Protein AF-A0A811RE54-F1 (afdb_monomer_lite)

Secondary structure (DSSP, 8-state):
-----SS--TT-------TTT-----TT-----------SS-----EEEE-TTS--EEEEE-

InterPro domains:
  IPR051563 Glycosyl Hydrolase Family 51 [PTHR31776] (1-59)

pLDDT: mean 88.82, std 2.61, range [80.12, 93.31]

Structure (mmCIF, N/CA/C/O backbone):
data_AF-A0A811RE54-F1
#
_entry.id   AF-A0A811RE54-F1
#
loop_
_atom_site.group_PDB
_atom_site.id
_atom_site.type_symbol
_atom_site.label_atom_id
_atom_site.label_alt_id
_atom_site.label_comp_id
_atom_site.label_asym_id
_atom_site.label_entity_id
_atom_site.label_seq_id
_atom_site.pdbx_PDB_ins_code
_atom_site.Cartn_x
_atom_site.Cartn_y
_atom_site.Cartn_z
_atom_site.occupancy
_atom_site.B_iso_or_equiv
_atom_site.auth_seq_id
_atom_site.auth_comp_id
_atom_site.auth_asym_id
_atom_site.auth_atom_id
_atom_site.pdbx_PDB_model_num
ATOM 1 N N . MET A 1 1 ? -3.816 3.354 -13.087 1.00 80.12 1 MET A N 1
ATOM 2 C CA . MET A 1 1 ? -2.568 4.142 -13.100 1.00 80.12 1 MET A CA 1
ATOM 3 C C . MET A 1 1 ? -1.463 3.203 -13.528 1.00 80.12 1 MET A C 1
ATOM 5 O O . MET A 1 1 ? -1.451 2.076 -13.052 1.00 80.12 1 MET A O 1
ATOM 9 N N . GLU A 1 2 ? -0.614 3.634 -14.450 1.00 86.44 2 GLU A N 1
ATOM 10 C CA . GLU A 1 2 ? 0.560 2.878 -14.884 1.00 86.44 2 GLU A CA 1
ATOM 11 C C . GLU A 1 2 ? 1.789 3.449 -14.174 1.00 86.44 2 GLU A C 1
ATOM 13 O O . GLU A 1 2 ? 1.901 4.667 -14.029 1.00 86.44 2 GLU A O 1
ATOM 18 N N . VAL A 1 3 ? 2.672 2.578 -13.690 1.00 85.69 3 VAL A N 1
ATOM 19 C CA . VAL A 1 3 ? 3.921 2.966 -13.029 1.00 85.69 3 VAL A CA 1
ATOM 20 C C . VAL A 1 3 ? 5.058 2.370 -13.842 1.00 85.69 3 VAL A C 1
ATOM 22 O O . VAL A 1 3 ? 5.208 1.153 -13.890 1.00 85.69 3 VAL A O 1
ATOM 25 N N . ILE A 1 4 ? 5.835 3.233 -14.493 1.00 87.56 4 ILE A N 1
ATOM 26 C CA . ILE A 1 4 ? 7.000 2.851 -15.295 1.00 87.56 4 ILE A CA 1
ATOM 27 C C . ILE A 1 4 ? 8.238 3.362 -14.575 1.00 87.56 4 ILE A C 1
ATOM 29 O O . ILE A 1 4 ? 8.300 4.529 -14.186 1.00 87.56 4 ILE A O 1
ATOM 33 N N . CYS A 1 5 ? 9.219 2.488 -14.392 1.00 86.12 5 CYS A N 1
ATOM 34 C CA . CYS A 1 5 ? 10.449 2.821 -13.702 1.00 86.12 5 CYS A CA 1
ATOM 35 C C . CYS A 1 5 ? 11.607 2.035 -14.324 1.00 86.12 5 CYS A C 1
ATOM 37 O O . CYS A 1 5 ? 11.681 0.821 -14.173 1.00 86.12 5 CYS A O 1
ATOM 39 N N . ASN A 1 6 ? 12.469 2.735 -15.067 1.00 86.19 6 ASN A N 1
ATOM 40 C CA . ASN A 1 6 ? 13.606 2.130 -15.769 1.00 86.19 6 ASN A CA 1
ATOM 41 C C . ASN A 1 6 ? 14.878 2.151 -14.902 1.00 86.19 6 ASN A C 1
ATOM 43 O O . ASN A 1 6 ? 15.549 1.134 -14.787 1.00 86.19 6 ASN A O 1
ATOM 47 N N . ASP A 1 7 ? 15.149 3.277 -14.228 1.00 88.88 7 ASP A N 1
ATOM 48 C CA . ASP A 1 7 ? 16.268 3.456 -13.290 1.00 88.88 7 ASP A CA 1
ATOM 49 C C . ASP A 1 7 ? 15.732 3.646 -11.863 1.00 88.88 7 ASP A C 1
ATOM 51 O O . ASP A 1 7 ? 15.694 4.753 -11.317 1.00 88.88 7 ASP A O 1
ATOM 55 N N . CYS A 1 8 ? 15.228 2.566 -11.266 1.00 86.75 8 CYS A N 1
ATOM 56 C CA . CYS A 1 8 ? 14.585 2.645 -9.959 1.00 86.75 8 CYS A CA 1
ATOM 57 C C . CYS A 1 8 ? 15.594 2.842 -8.823 1.00 86.75 8 CYS A C 1
ATOM 59 O O . CYS A 1 8 ? 16.606 2.138 -8.769 1.00 86.75 8 CYS A O 1
ATOM 61 N N . PRO A 1 9 ? 15.308 3.731 -7.854 1.00 91.38 9 PRO A N 1
ATOM 62 C CA . PRO A 1 9 ? 16.114 3.811 -6.645 1.00 91.38 9 PRO A CA 1
ATOM 63 C C . PRO A 1 9 ? 16.023 2.490 -5.870 1.00 91.38 9 PRO A C 1
ATOM 65 O O . PRO A 1 9 ? 15.034 1.767 -5.972 1.00 91.38 9 PRO A O 1
ATOM 68 N N . ALA A 1 10 ? 17.016 2.204 -5.023 1.00 86.44 10 ALA A N 1
ATOM 69 C CA . ALA A 1 10 ? 17.055 0.969 -4.228 1.00 86.44 10 ALA A CA 1
ATOM 70 C C . ALA A 1 10 ? 15.815 0.764 -3.325 1.00 86.44 10 ALA A C 1
ATOM 72 O O . ALA A 1 10 ? 15.530 -0.356 -2.915 1.00 86.44 10 ALA A O 1
ATOM 73 N N . GLY A 1 11 ? 15.070 1.838 -3.025 1.00 83.44 11 GLY A N 1
ATOM 74 C CA . GLY A 1 11 ? 13.80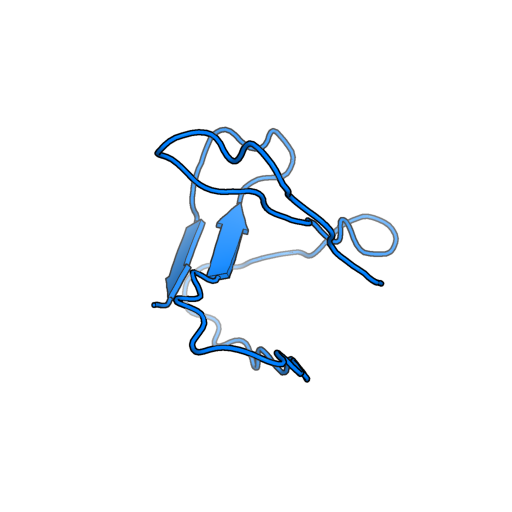8 1.799 -2.277 1.00 83.44 11 GLY A CA 1
ATOM 75 C C . GLY A 1 11 ? 12.546 1.580 -3.124 1.00 83.44 11 GLY A C 1
ATOM 76 O O . GLY A 1 11 ? 11.453 1.556 -2.563 1.00 83.44 11 GLY A O 1
ATOM 77 N N . GLY A 1 12 ? 12.680 1.439 -4.445 1.00 87.19 12 GLY A N 1
ATOM 78 C CA . GLY A 1 12 ? 11.565 1.336 -5.382 1.00 87.19 12 GLY A CA 1
ATOM 79 C C . GLY A 1 12 ? 10.797 2.647 -5.576 1.00 87.19 12 GLY A C 1
ATOM 80 O O . GLY A 1 12 ? 11.169 3.710 -5.077 1.00 87.19 12 GLY A O 1
ATOM 81 N N . VAL A 1 13 ? 9.703 2.562 -6.328 1.00 89.62 13 VAL A N 1
ATOM 82 C CA . VAL A 1 13 ? 8.750 3.659 -6.542 1.00 89.62 13 VAL A CA 1
ATOM 83 C C . VAL A 1 13 ? 7.402 3.302 -5.927 1.00 89.62 13 VAL A C 1
ATOM 85 O O . VAL A 1 13 ? 7.073 2.129 -5.767 1.00 89.62 13 VAL A O 1
ATOM 88 N N . SER A 1 14 ? 6.613 4.313 -5.569 1.00 88.00 14 SER A N 1
ATOM 89 C CA . SER A 1 14 ? 5.296 4.107 -4.966 1.00 88.00 14 SER A CA 1
ATOM 90 C C . SER A 1 14 ? 4.282 5.113 -5.489 1.00 88.00 14 SER A C 1
ATOM 92 O O . SER A 1 14 ? 4.636 6.173 -6.005 1.00 88.00 14 SER A O 1
ATOM 94 N N . ILE A 1 15 ? 3.010 4.758 -5.345 1.00 89.31 15 ILE A N 1
ATOM 95 C CA . ILE A 1 15 ? 1.875 5.635 -5.607 1.00 89.31 15 ILE A CA 1
ATOM 96 C C . ILE A 1 15 ? 1.060 5.740 -4.324 1.00 89.31 15 ILE A C 1
ATOM 98 O O . ILE A 1 15 ? 0.939 4.764 -3.582 1.00 89.31 15 ILE A O 1
ATOM 102 N N . TYR A 1 16 ? 0.494 6.913 -4.064 1.00 88.12 16 TYR A N 1
ATOM 103 C CA . TYR A 1 16 ? -0.402 7.118 -2.934 1.00 88.12 16 TYR A CA 1
ATOM 104 C C . TYR A 1 16 ? -1.734 7.673 -3.431 1.00 88.12 16 TYR A C 1
ATOM 106 O O . TYR A 1 16 ? -1.788 8.454 -4.381 1.00 88.12 16 TYR A O 1
ATOM 114 N N . ASN A 1 17 ? -2.820 7.249 -2.790 1.00 88.88 17 ASN A N 1
ATOM 115 C CA . ASN A 1 17 ? -4.155 7.764 -3.048 1.00 88.88 17 ASN A CA 1
ATOM 116 C C . ASN A 1 17 ? -4.616 8.547 -1.813 1.00 88.88 17 ASN A C 1
ATOM 118 O O . ASN A 1 17 ? -4.918 7.918 -0.798 1.00 88.88 17 ASN A O 1
ATOM 122 N N . PRO A 1 18 ? -4.684 9.888 -1.870 1.00 85.75 18 PRO A N 1
ATOM 123 C CA . PRO A 1 18 ? -5.163 10.683 -0.744 1.00 85.75 18 PRO A CA 1
ATOM 124 C C . PRO A 1 18 ? -6.673 10.531 -0.504 1.00 85.75 18 PRO A C 1
ATOM 126 O O . PRO A 1 18 ? -7.149 10.963 0.540 1.00 85.75 18 PRO A O 1
ATOM 129 N N . VAL A 1 19 ? -7.426 9.914 -1.430 1.00 83.88 19 VAL A N 1
A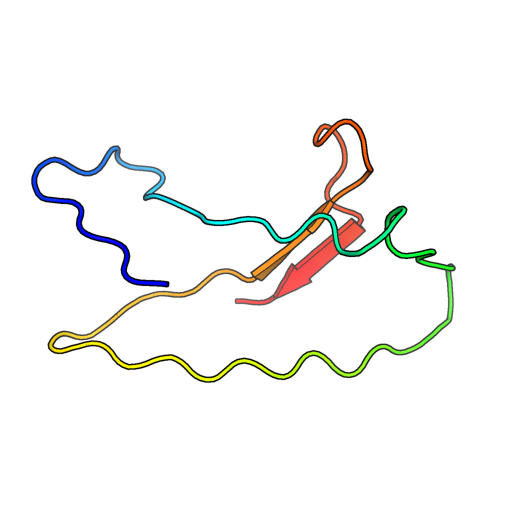TOM 130 C CA . VAL A 1 19 ? -8.899 9.846 -1.413 1.00 83.88 19 VAL A CA 1
ATOM 131 C C . VAL A 1 19 ? -9.511 11.264 -1.419 1.00 83.88 19 VAL A C 1
ATOM 133 O O . VAL A 1 19 ? -8.813 12.279 -1.420 1.00 83.88 19 VAL A O 1
ATOM 136 N N . PHE A 1 20 ? -10.834 11.375 -1.502 1.00 84.38 20 PHE A N 1
ATOM 137 C CA . PHE A 1 20 ? -11.520 12.655 -1.371 1.00 84.38 20 PHE A CA 1
ATOM 138 C C . PHE A 1 20 ? -11.583 13.068 0.109 1.00 84.38 20 PHE A C 1
ATOM 140 O O . PHE A 1 20 ? -12.251 12.409 0.898 1.00 84.38 20 PHE A O 1
ATOM 147 N N . TRP A 1 21 ? -10.864 14.139 0.468 1.00 87.38 21 TRP A N 1
ATOM 148 C CA . TRP A 1 21 ? -10.695 14.654 1.843 1.00 87.38 21 TRP A CA 1
ATOM 149 C C . TRP A 1 21 ? -10.030 13.703 2.851 1.00 87.38 21 TRP A C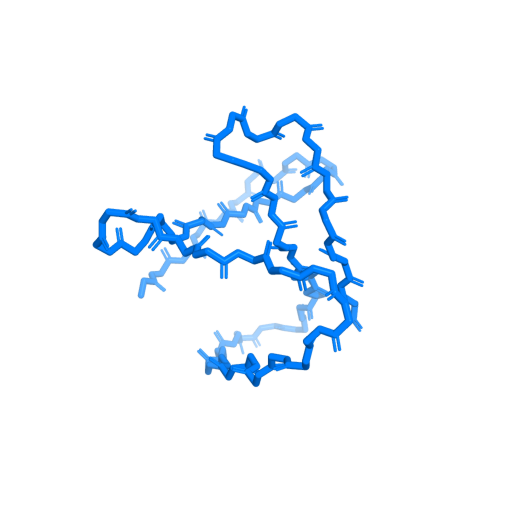 1
ATOM 151 O O . TRP A 1 21 ? -10.168 13.886 4.060 1.00 87.38 21 TRP A O 1
ATOM 161 N N . GLY A 1 22 ? -9.239 12.741 2.375 1.00 88.75 22 GLY A N 1
ATOM 162 C CA . GLY A 1 22 ? -8.515 11.827 3.253 1.00 88.75 22 GLY A CA 1
ATOM 163 C C . GLY A 1 22 ? -9.325 10.604 3.669 1.00 88.75 22 GLY A C 1
ATOM 164 O O . GLY A 1 22 ? -10.478 10.405 3.289 1.00 88.75 22 GLY A O 1
ATOM 165 N N . MET A 1 23 ? -8.684 9.765 4.476 1.00 88.50 23 MET A N 1
ATOM 166 C CA . MET A 1 23 ? -9.288 8.590 5.089 1.00 88.50 23 MET A CA 1
ATOM 167 C C . MET A 1 23 ? -9.065 8.6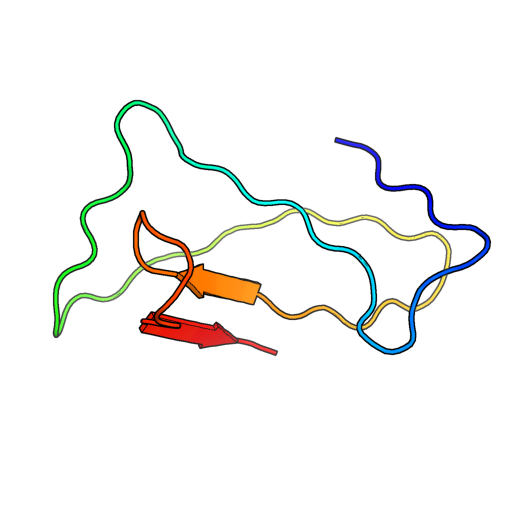58 6.597 1.00 88.50 23 MET A C 1
ATOM 169 O O . MET A 1 23 ? -7.929 8.789 7.050 1.00 88.50 23 MET A O 1
ATOM 173 N N . ASN A 1 24 ? -10.144 8.565 7.372 1.00 89.81 24 ASN A N 1
ATOM 174 C CA . ASN A 1 24 ? -10.052 8.515 8.826 1.00 89.81 24 ASN A CA 1
ATOM 175 C C . ASN A 1 24 ? -9.695 7.089 9.276 1.00 89.81 24 ASN A C 1
ATOM 177 O O . ASN A 1 24 ? -10.507 6.167 9.148 1.00 89.81 24 ASN A O 1
ATOM 181 N N . ILE A 1 25 ? -8.470 6.910 9.768 1.00 88.94 25 ILE A N 1
ATOM 182 C CA . ILE A 1 25 ? -7.970 5.631 10.277 1.00 88.94 25 ILE A CA 1
ATOM 183 C C . ILE A 1 25 ? -8.001 5.680 11.803 1.00 88.94 25 ILE A C 1
ATOM 185 O O . ILE A 1 25 ? -7.338 6.501 12.429 1.00 88.94 25 ILE A O 1
ATOM 189 N N . GLU A 1 26 ? -8.761 4.772 12.397 1.00 91.12 26 GLU A N 1
ATOM 190 C CA . GLU A 1 26 ? -9.021 4.688 13.824 1.00 91.12 26 GLU A CA 1
ATOM 191 C C . GLU A 1 26 ? -8.385 3.428 14.409 1.00 91.12 26 GLU A C 1
ATOM 193 O O . GLU A 1 26 ? -8.422 2.340 13.824 1.00 91.12 26 GLU A O 1
ATOM 198 N N . SER A 1 27 ? -7.835 3.568 15.613 1.00 89.25 27 SER A N 1
ATOM 199 C CA . SER A 1 27 ? -7.272 2.439 16.349 1.00 89.25 27 SER A CA 1
ATOM 200 C C . SER A 1 27 ? -8.352 1.405 16.692 1.00 89.25 27 SER A C 1
ATOM 202 O O . SER A 1 27 ? -9.462 1.750 17.095 1.00 89.25 27 SER A O 1
ATOM 204 N N . GLY A 1 28 ? -8.023 0.121 16.539 1.00 90.81 28 GLY A N 1
ATOM 205 C CA . GLY A 1 28 ? -8.926 -0.994 16.843 1.00 90.81 28 GLY A CA 1
ATOM 206 C C . GLY A 1 28 ? -9.993 -1.281 15.780 1.00 90.81 28 GLY A C 1
ATOM 207 O O . GLY A 1 28 ? -10.810 -2.181 15.976 1.00 90.81 28 GLY A O 1
ATOM 208 N N . LYS A 1 29 ? -10.001 -0.557 14.653 1.00 93.31 29 LYS A N 1
ATOM 209 C CA . LYS A 1 29 ? -10.855 -0.863 13.498 1.00 93.31 29 LYS A CA 1
ATOM 210 C C . LYS A 1 29 ? -10.115 -1.734 12.484 1.00 93.31 29 LYS A C 1
ATOM 212 O O . LYS A 1 29 ? -8.911 -1.598 12.285 1.00 93.31 29 LYS A O 1
ATOM 217 N N . ALA A 1 30 ? -10.858 -2.624 11.830 1.00 90.94 30 ALA A N 1
ATOM 218 C CA . ALA A 1 30 ? -10.363 -3.419 10.713 1.00 90.94 30 ALA A CA 1
ATOM 219 C C . ALA A 1 30 ? -10.735 -2.749 9.386 1.00 90.94 30 ALA A C 1
ATOM 221 O O . ALA A 1 30 ? -11.836 -2.219 9.240 1.00 90.94 30 ALA A O 1
ATOM 222 N N . TYR A 1 31 ? -9.822 -2.806 8.420 1.00 88.38 31 TYR A N 1
ATOM 223 C CA . TYR A 1 31 ? -9.974 -2.173 7.113 1.00 88.38 31 TYR A CA 1
ATOM 224 C C . TYR A 1 31 ? -9.793 -3.211 6.009 1.00 88.38 31 TYR A C 1
ATOM 226 O O . TYR A 1 31 ? -8.837 -3.985 6.026 1.00 88.38 31 TYR A O 1
ATOM 234 N N . HIS A 1 32 ? -10.699 -3.209 5.031 1.00 90.19 32 HIS A N 1
ATOM 235 C CA . HIS A 1 32 ? -10.584 -4.042 3.838 1.00 90.19 32 HIS A CA 1
ATOM 236 C C . HIS A 1 32 ? -9.855 -3.273 2.744 1.00 90.19 32 HIS A C 1
ATOM 238 O O . HIS A 1 32 ? -10.406 -2.358 2.134 1.00 90.19 32 HIS A O 1
ATOM 244 N N . LEU A 1 33 ? -8.611 -3.662 2.495 1.00 88.06 33 LEU A N 1
ATOM 245 C CA . LEU A 1 33 ? -7.797 -3.098 1.434 1.00 88.06 33 LEU A CA 1
ATOM 246 C C . LEU A 1 33 ? -7.845 -4.017 0.216 1.00 88.06 33 LEU A C 1
ATOM 248 O O . LEU A 1 33 ? -7.375 -5.150 0.269 1.00 88.06 33 LEU A O 1
ATOM 252 N N . VAL A 1 34 ? -8.423 -3.522 -0.876 1.00 90.44 34 VAL A N 1
ATOM 253 C CA . VAL A 1 34 ? -8.542 -4.262 -2.135 1.00 90.44 34 VAL A CA 1
ATOM 254 C C . VAL A 1 34 ? -7.783 -3.507 -3.214 1.00 90.44 34 VAL A C 1
ATOM 256 O O . VAL A 1 34 ? -8.064 -2.338 -3.475 1.00 90.44 34 VAL A O 1
ATOM 259 N N . MET A 1 35 ? -6.825 -4.180 -3.848 1.00 88.19 35 MET A N 1
ATOM 260 C CA . MET A 1 35 ? -6.057 -3.644 -4.967 1.00 88.19 35 MET A CA 1
ATOM 261 C C . MET A 1 35 ? -5.965 -4.670 -6.087 1.00 88.19 35 MET A C 1
ATOM 263 O O . MET A 1 35 ? -5.801 -5.861 -5.840 1.00 88.19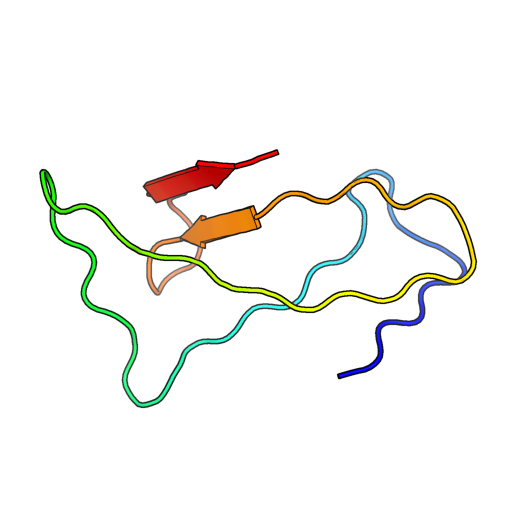 35 MET A O 1
ATOM 267 N N . TYR A 1 36 ? -6.048 -4.183 -7.322 1.00 90.31 36 TYR A N 1
ATOM 268 C CA . TYR A 1 36 ? -5.883 -4.981 -8.529 1.00 90.31 36 TYR A CA 1
ATOM 269 C C . TYR A 1 36 ? -4.613 -4.518 -9.224 1.00 90.31 36 TYR A C 1
ATOM 271 O O . TYR A 1 36 ? -4.530 -3.375 -9.677 1.00 90.31 36 TYR A O 1
ATOM 279 N N . ILE A 1 37 ? -3.614 -5.395 -9.269 1.00 89.62 37 ILE A N 1
ATOM 280 C CA . ILE A 1 37 ? -2.299 -5.099 -9.829 1.00 89.62 37 ILE A CA 1
ATOM 281 C C . ILE A 1 37 ? -2.015 -6.118 -10.923 1.00 89.62 37 ILE A C 1
ATOM 283 O O . ILE A 1 37 ? -2.321 -7.302 -10.790 1.00 89.62 37 ILE A O 1
ATOM 287 N N . LYS A 1 38 ? -1.434 -5.637 -12.018 1.00 92.25 38 LYS A N 1
ATOM 288 C CA . LYS A 1 38 ? -0.942 -6.458 -13.114 1.00 92.25 38 LYS A CA 1
ATOM 289 C C . LYS A 1 38 ? 0.489 -6.032 -13.393 1.00 92.25 38 LYS A C 1
ATOM 291 O O . LYS A 1 38 ? 0.734 -4.849 -13.600 1.00 92.25 38 LYS A O 1
ATOM 296 N N . SER A 1 39 ? 1.396 -6.997 -13.404 1.00 90.81 39 SER A N 1
ATOM 297 C CA . SER A 1 39 ? 2.794 -6.801 -13.772 1.00 90.81 39 SER A CA 1
ATOM 298 C C . SER A 1 39 ? 3.166 -7.810 -14.850 1.00 90.81 39 SER A C 1
ATOM 300 O O . SER A 1 39 ? 2.632 -8.920 -14.866 1.00 90.81 39 SER A O 1
ATOM 302 N N . THR A 1 40 ? 4.029 -7.407 -15.777 1.00 91.50 40 THR A N 1
ATOM 303 C CA . THR A 1 40 ? 4.603 -8.312 -16.783 1.00 91.50 40 THR A CA 1
ATOM 304 C C . THR A 1 40 ? 5.670 -9.217 -16.179 1.00 91.50 40 THR A C 1
ATOM 306 O O . THR A 1 40 ? 5.798 -10.357 -16.605 1.00 91.50 40 THR A O 1
ATOM 309 N N . GLU A 1 41 ? 6.374 -8.731 -15.157 1.00 89.00 41 GLU A N 1
ATOM 310 C CA . GLU A 1 41 ? 7.432 -9.440 -14.431 1.00 89.00 41 GLU A CA 1
ATOM 311 C C . GLU A 1 41 ? 7.045 -9.638 -12.953 1.00 89.00 41 GLU A C 1
ATOM 313 O O . GLU A 1 41 ? 6.145 -8.943 -12.462 1.00 89.00 41 GLU A O 1
ATOM 318 N N . PRO A 1 42 ? 7.698 -10.548 -12.205 1.00 89.25 42 PRO A N 1
ATOM 319 C CA . PRO A 1 42 ? 7.505 -10.652 -10.761 1.00 89.25 42 PRO A CA 1
ATOM 320 C C . PRO A 1 42 ? 7.721 -9.302 -10.066 1.00 89.25 42 PRO A C 1
ATOM 322 O O . PRO A 1 42 ? 8.704 -8.610 -10.328 1.00 89.25 42 PRO A O 1
ATOM 325 N N . ALA A 1 43 ? 6.797 -8.926 -9.182 1.00 86.50 43 ALA A N 1
ATOM 326 C CA . ALA A 1 43 ? 6.832 -7.652 -8.476 1.00 86.50 43 ALA A CA 1
ATOM 327 C C . ALA A 1 43 ? 6.656 -7.866 -6.971 1.00 86.50 43 ALA A C 1
ATOM 329 O O . ALA A 1 43 ? 5.695 -8.501 -6.539 1.00 86.50 43 ALA A O 1
ATOM 330 N N . GLU A 1 44 ? 7.565 -7.285 -6.190 1.00 88.25 44 GLU A N 1
ATOM 331 C CA . GLU A 1 44 ? 7.449 -7.189 -4.737 1.00 88.25 44 GLU A CA 1
ATOM 332 C C . GLU A 1 44 ? 6.638 -5.945 -4.384 1.00 88.25 44 GLU A C 1
ATOM 334 O O . GLU A 1 44 ? 6.959 -4.829 -4.805 1.00 88.25 44 GLU A O 1
ATOM 339 N N . LEU A 1 45 ? 5.568 -6.128 -3.618 1.00 89.50 45 LEU A N 1
ATOM 340 C CA . LEU A 1 45 ? 4.636 -5.061 -3.284 1.00 89.50 45 LEU A CA 1
ATOM 341 C C . LEU A 1 45 ? 4.681 -4.798 -1.785 1.00 89.50 45 LEU A C 1
ATOM 343 O O . LEU A 1 45 ? 4.722 -5.701 -0.964 1.00 89.50 45 LEU A O 1
ATOM 347 N N . THR A 1 46 ? 4.684 -3.525 -1.411 1.00 91.75 46 THR A N 1
ATOM 348 C CA . THR A 1 46 ? 4.494 -3.114 -0.022 1.00 91.75 46 THR A CA 1
ATOM 349 C C . THR A 1 46 ? 3.385 -2.092 0.003 1.00 91.75 46 THR A C 1
ATOM 351 O O . THR A 1 46 ? 3.427 -1.093 -0.716 1.00 91.75 46 THR A O 1
ATOM 354 N N . VAL A 1 47 ? 2.399 -2.331 0.855 1.00 91.56 47 VAL A N 1
ATOM 355 C CA . VAL A 1 47 ? 1.259 -1.442 1.018 1.00 91.56 47 VAL A CA 1
ATOM 356 C C . VAL A 1 47 ? 1.358 -0.743 2.354 1.00 91.56 47 VAL A C 1
ATOM 358 O O . VAL A 1 47 ? 1.581 -1.381 3.384 1.00 91.56 47 VAL A O 1
ATOM 361 N N . ARG A 1 48 ? 1.194 0.579 2.344 1.00 91.56 48 ARG A N 1
ATOM 362 C CA . ARG A 1 48 ? 1.241 1.398 3.552 1.00 91.56 48 ARG A CA 1
ATOM 363 C C . ARG A 1 48 ? 0.015 2.280 3.655 1.00 91.56 48 ARG A C 1
ATOM 365 O O . ARG A 1 48 ? -0.414 2.875 2.671 1.00 91.56 48 ARG A O 1
ATOM 372 N N . LEU A 1 49 ? -0.491 2.392 4.875 1.00 91.25 49 LEU A N 1
ATOM 373 C CA . LEU A 1 49 ? -1.332 3.505 5.280 1.00 91.25 49 LEU A CA 1
ATOM 374 C C . LEU A 1 49 ? -0.465 4.435 6.116 1.00 91.25 49 LEU A C 1
ATOM 376 O O . LEU A 1 49 ? 0.101 4.013 7.126 1.00 91.25 49 LEU A O 1
ATOM 380 N N . THR A 1 50 ? -0.335 5.677 5.675 1.00 92.00 50 THR A N 1
ATOM 381 C CA . THR A 1 50 ? 0.462 6.699 6.353 1.00 92.00 50 THR A CA 1
ATOM 382 C C . THR A 1 50 ? -0.426 7.834 6.836 1.00 92.00 50 THR A C 1
ATOM 384 O O . THR A 1 50 ? -1.519 8.044 6.308 1.00 92.00 50 THR A O 1
ATOM 387 N N . SER A 1 51 ? 0.047 8.577 7.833 1.00 91.00 51 SER A N 1
ATOM 388 C CA . SER A 1 51 ? -0.550 9.851 8.232 1.00 91.00 51 SER A CA 1
ATOM 389 C C . SER A 1 51 ? -0.611 10.828 7.052 1.00 91.00 51 SER A C 1
ATOM 391 O O . SER A 1 51 ? 0.105 10.684 6.058 1.00 91.00 51 SER A O 1
ATOM 393 N N . SER A 1 52 ? -1.475 11.838 7.157 1.00 87.75 52 SER A N 1
ATOM 394 C CA . SER A 1 52 ? -1.687 12.844 6.106 1.00 87.75 52 SER A CA 1
ATOM 395 C C . SER A 1 52 ? -0.442 13.677 5.778 1.00 87.75 52 SER A C 1
ATOM 397 O O . SER A 1 52 ? -0.347 14.208 4.676 1.00 87.75 52 SER A O 1
ATOM 399 N N . ASP A 1 53 ? 0.518 13.765 6.701 1.00 88.88 53 ASP A N 1
ATOM 400 C CA . ASP A 1 53 ? 1.831 14.393 6.503 1.00 88.88 53 ASP A CA 1
ATOM 401 C C . ASP A 1 53 ? 2.898 13.430 5.943 1.00 88.88 53 ASP A C 1
ATOM 403 O O . ASP A 1 53 ? 4.028 13.838 5.679 1.00 88.88 53 ASP A O 1
ATOM 407 N N . GLY A 1 54 ? 2.557 12.149 5.771 1.00 87.25 54 GLY A N 1
ATOM 408 C CA . GLY A 1 54 ? 3.448 11.101 5.279 1.00 87.25 54 GLY A CA 1
ATOM 409 C C . GLY A 1 54 ? 4.552 10.674 6.252 1.00 87.25 54 GLY A C 1
ATOM 410 O O . GLY A 1 54 ? 5.353 9.811 5.895 1.00 87.25 54 GLY A O 1
ATOM 411 N N . MET A 1 55 ? 4.620 11.235 7.464 1.00 90.38 55 MET A N 1
ATOM 412 C CA . MET A 1 55 ? 5.729 10.978 8.392 1.00 90.38 55 MET A CA 1
ATOM 413 C C . MET A 1 55 ? 5.565 9.675 9.175 1.00 90.38 55 MET A C 1
ATOM 415 O O . MET A 1 55 ? 6.554 9.019 9.503 1.00 90.38 55 MET A O 1
ATOM 419 N N . GLN A 1 56 ? 4.328 9.275 9.473 1.00 92.75 56 GLN A N 1
ATOM 420 C CA . GLN A 1 56 ? 4.036 8.099 10.281 1.00 92.75 56 GLN A CA 1
ATOM 421 C C . GLN A 1 56 ? 3.423 6.992 9.428 1.00 92.75 56 GLN A C 1
ATOM 423 O O . GLN A 1 56 ? 2.398 7.181 8.778 1.00 92.75 56 GLN A O 1
ATOM 428 N N . THR A 1 57 ? 4.011 5.795 9.478 1.00 92.31 57 THR A N 1
ATOM 429 C CA . THR A 1 57 ? 3.358 4.585 8.960 1.00 92.31 57 THR A CA 1
ATOM 430 C C . THR A 1 57 ? 2.424 4.032 10.029 1.00 92.31 57 THR A C 1
ATOM 432 O O . THR A 1 57 ? 2.873 3.629 11.099 1.00 92.31 57 THR A O 1
ATOM 435 N N . LEU A 1 58 ? 1.125 4.028 9.738 1.00 91.5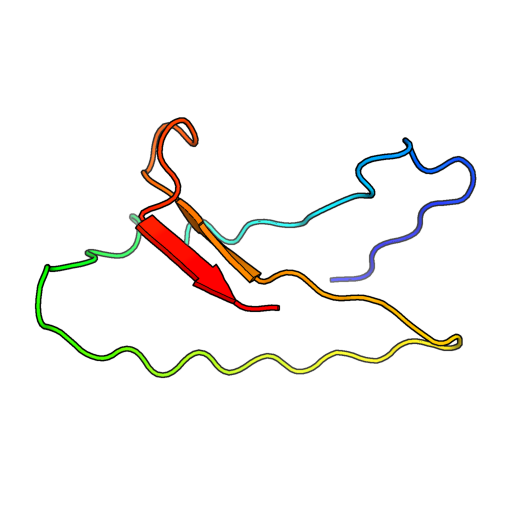6 58 LEU A N 1
ATOM 436 C CA . LEU A 1 58 ? 0.071 3.529 10.622 1.00 91.56 58 LEU A CA 1
ATOM 437 C C . LEU A 1 58 ? -0.111 2.018 10.455 1.00 91.56 58 LEU A C 1
ATOM 439 O O . LEU A 1 58 ? -0.306 1.297 11.429 1.00 91.56 58 LEU A O 1
ATOM 443 N N . VAL A 1 59 ? -0.025 1.542 9.210 1.00 90.62 59 VAL A N 1
ATOM 444 C CA . VAL A 1 59 ? -0.131 0.126 8.840 1.00 90.62 59 VAL A CA 1
ATOM 445 C C . VAL A 1 59 ? 0.850 -0.163 7.707 1.00 90.62 59 VAL A C 1
ATOM 447 O O . VAL A 1 59 ? 0.957 0.632 6.772 1.00 90.62 59 VAL A O 1
ATOM 450 N N . GLN A 1 60 ? 1.533 -1.308 7.764 1.00 90.69 60 GLN A N 1
ATOM 451 C CA . GLN A 1 60 ? 2.343 -1.830 6.663 1.00 90.69 60 GLN A CA 1
ATOM 452 C C . GLN A 1 60 ? 2.005 -3.298 6.406 1.00 90.69 60 GLN A C 1
ATOM 454 O O . GLN A 1 60 ? 2.045 -4.117 7.322 1.00 90.69 60 GLN A O 1
ATOM 459 N N . LEU A 1 61 ? 1.732 -3.617 5.145 1.00 87.94 61 LEU A N 1
ATOM 460 C CA . LEU A 1 61 ? 1.506 -4.964 4.634 1.00 87.94 61 LEU A CA 1
ATOM 461 C C . LEU A 1 61 ? 2.556 -5.244 3.554 1.00 87.94 61 LEU A C 1
ATOM 463 O O . LEU A 1 61 ? 2.895 -4.348 2.777 1.00 87.94 61 LEU A O 1
ATOM 467 N N . ARG A 1 62 ? 3.094 -6.458 3.544 1.00 82.25 62 ARG A N 1
ATOM 468 C CA . ARG A 1 62 ? 3.979 -6.975 2.498 1.00 82.25 62 ARG A CA 1
ATOM 469 C C . ARG A 1 62 ? 3.280 -8.152 1.847 1.00 82.25 62 ARG A C 1
ATOM 471 O O . ARG A 1 62 ? 2.692 -8.936 2.626 1.00 82.25 62 ARG A O 1
#

Sequence (62 aa):
MEVICNDCPAGGVSIYNPVFWGMNIESGKAYHLVMYIKSTEPAELTVRLTSSDGMQTLVQLR

Radius of gyration: 13.53 Å; chains: 1; bounding box: 29×25×34 Å

Organism: NCBI:txid422564

Foldseek 3Di:
DDDDDDPADPVGDDDDDQDDVRDDDDPPDDDDDDDDDDDPDDDDDKDFDAPPVRPGTPDIDD